Protein AF-A3FGF5-F1 (afdb_monomer_lite)

Secondary structure (DSSP, 8-state):
-EESTTS-EEPTTEESTTS-EE-------STTS-HHHHHHHHHHHHHHHHSBPSS--EE-S-TTTTGGGTS--EE--BHHHHHHHHHHHHHSPEE-STT-EE-S--SSSSSGGG-

Foldseek 3Di:
DFDDPVSCHEDPQFDDRVRPHGDDDDDDDQVPDDPVVNVVVVVVLVVQQVAWDPRDWDAPDDCVVCVVVVNGRTDIGGRNVVVVVVQCVQAQWDADPPRDTHNPDGRQDPDPNVD

InterPro domains:
  IPR008922 Di-copper centre-containing domain superfamily [G3DSA:1.10.1280.10] (11-115)
  IPR008922 Di-copper centre-containing domain superfamily [SSF48056] (1-114)

Radius of gyration: 18.9 Å; chains: 1; bounding box: 43×32×52 Å

Structure (mmCIF, N/CA/C/O backbone):
data_AF-A3FGF5-F1
#
_entry.id   AF-A3FGF5-F1
#
loop_
_atom_site.group_PDB
_atom_site.id
_atom_site.type_symbol
_atom_site.label_atom_id
_atom_site.label_alt_id
_atom_site.label_comp_id
_atom_site.label_asym_id
_atom_site.label_entity_id
_atom_site.label_seq_id
_atom_site.pdbx_PDB_ins_code
_atom_site.Cartn_x
_atom_site.Cartn_y
_atom_site.Cartn_z
_atom_site.occupancy
_atom_site.B_iso_or_equiv
_atom_site.auth_seq_id
_atom_site.auth_comp_id
_atom_site.auth_asym_id
_atom_site.auth_atom_id
_atom_site.pdbx_PDB_model_num
ATOM 1 N N . ASN A 1 1 ? 10.782 -2.713 19.006 1.00 96.06 1 ASN A N 1
ATOM 2 C CA . ASN A 1 1 ? 9.521 -2.873 18.241 1.00 96.06 1 ASN A CA 1
ATOM 3 C C . ASN A 1 1 ? 9.248 -1.700 17.299 1.00 96.06 1 ASN A C 1
ATOM 5 O O . ASN A 1 1 ? 8.089 -1.450 16.995 1.00 96.06 1 ASN A O 1
ATOM 9 N N . PHE A 1 2 ? 10.286 -1.020 16.807 1.00 97.88 2 PHE A N 1
ATOM 10 C CA . PHE A 1 2 ? 10.145 0.052 15.817 1.00 97.88 2 PHE A CA 1
ATOM 11 C C . PHE A 1 2 ? 9.974 -0.526 14.395 1.00 97.88 2 PHE A C 1
ATOM 13 O O . PHE A 1 2 ? 10.365 -1.678 14.162 1.00 97.88 2 PHE A O 1
ATOM 20 N N . MET A 1 3 ? 9.339 0.234 13.499 1.00 97.25 3 MET A N 1
ATOM 21 C CA . MET A 1 3 ? 8.997 -0.088 12.101 1.00 97.25 3 MET A CA 1
ATOM 22 C C . MET A 1 3 ? 8.819 1.214 11.284 1.00 97.25 3 MET A C 1
ATOM 24 O O . MET A 1 3 ? 9.054 2.301 11.806 1.00 97.25 3 MET A O 1
ATOM 28 N N . GLY A 1 4 ? 8.408 1.111 10.020 1.00 94.81 4 GLY A N 1
ATOM 29 C CA . GLY A 1 4 ? 8.236 2.239 9.101 1.00 94.81 4 GLY A CA 1
ATOM 30 C C . GLY A 1 4 ? 9.485 2.470 8.251 1.00 94.81 4 GLY A C 1
ATOM 31 O O . GLY A 1 4 ? 10.565 1.974 8.578 1.00 94.81 4 GLY A O 1
ATOM 32 N N . TYR A 1 5 ? 9.349 3.222 7.157 1.00 94.56 5 TYR A N 1
ATOM 33 C CA . TYR A 1 5 ? 10.436 3.464 6.195 1.00 94.56 5 TYR A CA 1
ATOM 34 C C . TYR A 1 5 ? 11.649 4.189 6.813 1.00 94.56 5 TYR A C 1
ATOM 36 O O . TYR A 1 5 ? 12.768 4.054 6.328 1.00 94.56 5 TYR A O 1
ATOM 44 N N . ASN A 1 6 ? 11.433 4.927 7.905 1.00 96.19 6 ASN A N 1
ATOM 45 C CA . ASN A 1 6 ? 12.446 5.663 8.664 1.00 96.19 6 ASN A CA 1
ATOM 46 C C . ASN A 1 6 ? 12.556 5.205 10.132 1.00 96.19 6 ASN A C 1
ATOM 48 O O . ASN A 1 6 ? 13.116 5.926 10.956 1.00 96.19 6 ASN A O 1
ATOM 52 N N . CYS A 1 7 ? 11.995 4.041 10.481 1.00 96.56 7 CYS A N 1
ATOM 53 C CA . CYS A 1 7 ? 11.935 3.523 11.854 1.00 96.56 7 CYS A CA 1
ATOM 54 C C . CYS A 1 7 ? 11.146 4.395 12.862 1.00 96.56 7 CYS A C 1
ATOM 56 O O . CYS A 1 7 ? 11.264 4.171 14.069 1.00 96.56 7 CYS A O 1
ATOM 58 N N . GLY A 1 8 ? 10.351 5.372 12.403 1.00 96.19 8 GLY A N 1
ATOM 59 C CA . GLY A 1 8 ? 9.573 6.283 13.253 1.00 96.19 8 GLY A CA 1
ATOM 60 C C . GLY A 1 8 ? 8.249 5.717 13.776 1.00 96.19 8 GLY A C 1
ATOM 61 O O . GLY A 1 8 ? 7.599 6.343 14.612 1.00 96.19 8 GLY A O 1
ATOM 62 N N . GLU A 1 9 ? 7.844 4.534 13.314 1.00 96.25 9 GLU A N 1
ATOM 63 C CA . GLU A 1 9 ? 6.580 3.895 13.678 1.00 96.25 9 GLU A CA 1
ATOM 64 C C . GLU A 1 9 ? 6.791 2.677 14.585 1.00 96.25 9 GLU A C 1
ATOM 66 O O . GLU A 1 9 ? 7.908 2.212 14.821 1.00 96.25 9 GLU A O 1
ATOM 71 N N . CYS A 1 10 ? 5.693 2.106 15.080 1.00 98.19 10 CYS A N 1
ATOM 72 C CA . CYS A 1 10 ? 5.710 0.853 15.825 1.00 98.19 10 CYS A CA 1
ATOM 73 C C . CYS A 1 10 ? 5.257 -0.319 14.957 1.00 98.19 10 CYS A C 1
ATOM 75 O O . CYS A 1 10 ? 4.326 -0.197 14.165 1.00 98.19 10 CYS A O 1
ATOM 77 N N . LYS A 1 11 ? 5.867 -1.492 15.167 1.00 97.50 11 LYS A N 1
ATOM 78 C CA . LYS A 1 11 ? 5.412 -2.754 14.565 1.00 97.50 11 LYS A CA 1
ATOM 79 C C . LYS A 1 11 ? 3.928 -2.991 14.850 1.00 97.50 11 LYS A C 1
ATOM 81 O O . LYS A 1 11 ? 3.447 -2.666 15.939 1.00 97.50 11 LYS A O 1
ATOM 86 N N . PHE A 1 12 ? 3.227 -3.639 13.916 1.00 96.38 12 PHE A N 1
ATOM 87 C CA . PHE A 1 12 ? 1.835 -4.042 14.120 1.00 96.38 12 PHE A CA 1
ATOM 88 C C . PHE A 1 12 ? 1.657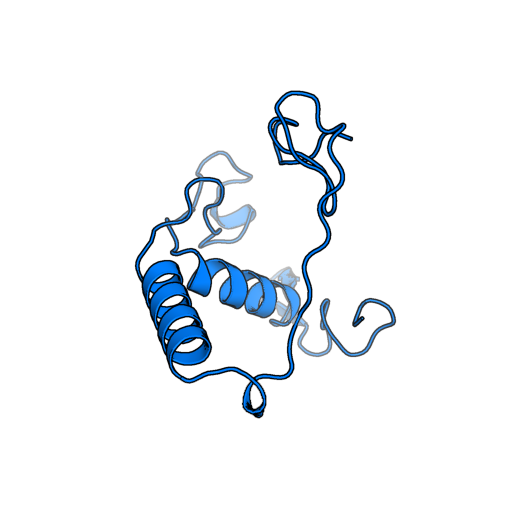 -4.779 15.456 1.00 96.38 12 PHE A C 1
ATOM 90 O O . PHE A 1 12 ? 2.435 -5.667 15.806 1.00 96.38 12 PHE A O 1
ATOM 97 N N . GLY A 1 13 ? 0.637 -4.381 16.219 1.00 97.44 13 GLY A N 1
ATOM 98 C CA . GLY A 1 13 ? 0.390 -4.892 17.570 1.00 97.44 13 GLY A CA 1
ATOM 99 C C . GLY A 1 13 ? 1.059 -4.098 18.700 1.00 97.44 13 GLY A C 1
ATOM 100 O O . GLY A 1 13 ? 0.815 -4.400 19.869 1.00 97.44 13 GLY A O 1
ATOM 101 N N . PHE A 1 14 ? 1.857 -3.071 18.387 1.00 98.12 14 PHE A N 1
ATOM 102 C CA . PHE A 1 14 ? 2.520 -2.204 19.365 1.00 98.12 14 PHE A CA 1
ATOM 103 C C . PHE A 1 14 ? 2.206 -0.720 19.133 1.00 98.12 14 PHE A C 1
ATOM 105 O O . PHE A 1 14 ? 1.885 -0.294 18.028 1.00 98.12 14 PHE A O 1
ATOM 112 N N . THR A 1 15 ? 2.280 0.077 20.197 1.00 97.44 15 THR A N 1
ATOM 113 C CA . THR A 1 15 ? 2.065 1.529 20.182 1.00 97.44 15 THR A CA 1
ATOM 114 C C . THR A 1 15 ? 2.819 2.214 21.333 1.00 97.44 15 THR A C 1
ATOM 116 O O . THR A 1 15 ? 3.559 1.569 22.086 1.00 97.44 15 THR A O 1
ATOM 119 N N . GLY A 1 16 ? 2.624 3.526 21.473 1.00 96.75 16 GLY A N 1
ATOM 120 C CA . GLY A 1 16 ? 3.328 4.389 22.417 1.00 96.75 16 GLY A CA 1
ATOM 121 C C . GLY A 1 16 ? 4.684 4.866 21.883 1.00 96.75 16 GLY A C 1
ATOM 122 O O . GLY A 1 16 ? 5.212 4.279 20.942 1.00 96.75 16 GLY A O 1
ATOM 123 N N . PRO A 1 17 ? 5.280 5.900 22.502 1.00 96.06 17 P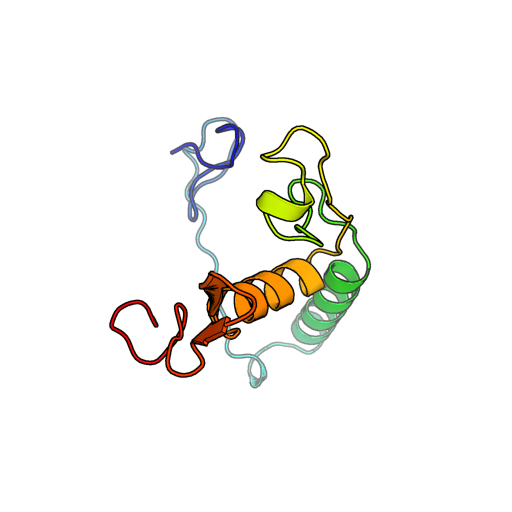RO A N 1
ATOM 124 C CA . PRO A 1 17 ? 6.498 6.548 21.999 1.00 96.06 17 PRO A CA 1
ATOM 125 C C . PRO A 1 17 ? 7.709 5.606 21.912 1.00 96.06 17 PRO A C 1
ATOM 127 O O . PRO A 1 17 ? 8.588 5.809 21.087 1.00 96.06 17 PRO A O 1
ATOM 130 N N . ASN A 1 18 ? 7.732 4.545 22.728 1.00 97.69 18 ASN A N 1
ATOM 131 C CA . ASN A 1 18 ? 8.808 3.548 22.757 1.00 97.69 18 ASN A CA 1
ATOM 132 C C . ASN A 1 18 ? 8.389 2.180 22.181 1.00 97.69 18 ASN A C 1
ATOM 134 O O . ASN A 1 18 ? 9.114 1.196 22.328 1.00 97.69 18 ASN A O 1
ATOM 138 N N . CYS A 1 19 ? 7.201 2.075 21.572 1.00 98.12 19 CYS A N 1
ATOM 139 C CA . CYS A 1 19 ? 6.664 0.831 21.007 1.00 98.12 19 CYS A CA 1
ATOM 140 C C . CYS A 1 19 ? 6.605 -0.358 21.989 1.00 98.12 19 CYS A C 1
ATOM 142 O O . CYS A 1 19 ? 6.778 -1.523 21.612 1.00 98.12 19 CYS A O 1
ATOM 144 N N . THR A 1 20 ? 6.375 -0.076 23.270 1.00 98.19 20 THR A N 1
ATOM 145 C CA . THR A 1 20 ? 6.287 -1.084 24.338 1.00 98.19 20 THR A CA 1
ATOM 146 C C . THR A 1 20 ? 4.848 -1.415 24.731 1.00 98.19 20 THR A C 1
ATOM 148 O O . THR A 1 20 ? 4.612 -2.458 25.340 1.00 98.19 20 THR A O 1
ATOM 151 N N . VAL A 1 21 ? 3.873 -0.579 24.360 1.00 98.12 21 VAL A N 1
ATOM 152 C CA . VAL A 1 21 ? 2.461 -0.790 24.699 1.00 98.12 21 VAL A CA 1
ATOM 153 C C . VAL A 1 21 ? 1.841 -1.740 23.682 1.00 98.12 21 VAL A C 1
ATOM 155 O O . VAL A 1 21 ? 1.818 -1.442 22.490 1.00 98.12 21 VAL A O 1
ATOM 158 N N . ARG A 1 22 ? 1.323 -2.886 24.132 1.00 97.50 22 ARG A N 1
ATOM 159 C CA . ARG A 1 22 ? 0.608 -3.823 23.252 1.00 97.50 22 ARG A CA 1
ATOM 160 C C . ARG A 1 22 ? -0.777 -3.281 22.899 1.00 97.50 22 ARG A C 1
ATOM 162 O O . ARG A 1 22 ? -1.487 -2.776 23.764 1.00 97.50 22 ARG A O 1
ATOM 169 N N . ARG A 1 23 ? -1.178 -3.438 21.639 1.00 96.25 23 ARG A N 1
ATOM 170 C CA . ARG A 1 23 ? -2.498 -3.063 21.124 1.00 96.25 23 ARG A CA 1
ATOM 171 C C . ARG A 1 23 ? -3.061 -4.187 20.264 1.00 96.25 23 ARG A C 1
ATOM 173 O O . ARG A 1 23 ? -2.509 -4.498 19.215 1.00 96.25 23 ARG A O 1
ATOM 180 N N . THR A 1 24 ? -4.208 -4.726 20.661 1.00 96.69 24 THR A N 1
ATOM 181 C CA . THR A 1 24 ? -4.948 -5.714 19.866 1.00 96.69 24 THR A CA 1
ATOM 182 C C . THR A 1 24 ? -6.105 -5.034 19.144 1.00 96.69 24 THR A C 1
ATOM 184 O O . THR A 1 24 ? -6.875 -4.296 19.754 1.00 96.69 24 THR A O 1
ATOM 187 N N . MET A 1 25 ? -6.235 -5.286 17.842 1.00 94.44 25 MET A N 1
ATOM 188 C CA . MET A 1 25 ? -7.353 -4.826 17.016 1.00 94.44 25 MET A CA 1
ATOM 189 C C . MET A 1 25 ? -8.167 -6.041 16.569 1.00 94.44 25 MET A C 1
ATOM 191 O O . MET A 1 25 ? -7.593 -7.027 16.114 1.00 94.44 25 MET A O 1
ATOM 195 N N . ILE A 1 26 ? -9.494 -5.970 16.676 1.00 95.31 26 ILE A N 1
ATOM 196 C CA . ILE A 1 26 ? -10.395 -7.052 16.259 1.00 95.31 26 ILE A CA 1
ATOM 197 C C . ILE A 1 26 ? -11.004 -6.684 14.907 1.00 95.31 26 ILE A C 1
ATOM 199 O O . ILE A 1 26 ? -11.711 -5.682 14.797 1.00 95.31 26 ILE A O 1
ATOM 203 N N . ARG A 1 27 ? -10.751 -7.505 13.883 1.00 96.25 27 ARG A N 1
ATOM 204 C CA . ARG A 1 27 ? -11.443 -7.418 12.590 1.00 96.25 27 ARG A CA 1
ATOM 205 C C . ARG A 1 27 ? -12.800 -8.108 12.728 1.00 96.25 27 ARG A C 1
ATOM 207 O O . ARG A 1 27 ? -12.858 -9.327 12.861 1.00 96.25 27 ARG A O 1
ATOM 214 N N . LYS A 1 28 ? -13.877 -7.323 12.780 1.00 96.50 28 LYS A N 1
ATOM 215 C CA . LYS A 1 28 ? -15.249 -7.838 12.887 1.00 96.50 28 LYS A CA 1
ATOM 216 C C . LYS A 1 28 ? -15.779 -8.232 11.509 1.00 96.50 28 LYS A C 1
ATOM 218 O O . LYS A 1 28 ? -15.394 -7.648 10.502 1.00 96.50 28 LYS A O 1
ATOM 223 N N . GLU A 1 29 ? -16.691 -9.195 11.491 1.00 97.25 29 GLU A N 1
ATOM 224 C CA . GLU A 1 29 ? -17.517 -9.474 10.317 1.00 97.25 29 GLU A CA 1
ATOM 225 C C . GLU A 1 29 ? -18.433 -8.262 10.057 1.00 97.25 29 GLU A C 1
ATOM 227 O O . GLU A 1 29 ? -19.004 -7.701 10.998 1.00 97.25 29 GLU A O 1
ATOM 232 N N . ILE A 1 30 ? -18.523 -7.821 8.799 1.00 96.38 30 ILE A N 1
ATOM 233 C CA . ILE A 1 30 ? -19.112 -6.525 8.450 1.00 96.38 30 ILE A CA 1
ATOM 234 C C . ILE A 1 30 ? -20.627 -6.484 8.659 1.00 96.38 30 ILE A C 1
ATOM 236 O O . ILE A 1 30 ? -21.149 -5.455 9.086 1.00 96.38 30 ILE A O 1
ATOM 240 N N . PHE A 1 31 ? -21.352 -7.582 8.438 1.00 96.38 31 PHE A N 1
ATOM 241 C CA . PHE A 1 31 ? -22.799 -7.634 8.650 1.00 96.38 31 PHE A CA 1
ATOM 242 C C . PHE A 1 31 ? -23.178 -7.594 10.133 1.00 96.38 31 PHE A C 1
ATOM 244 O O . PHE A 1 31 ? -24.205 -7.000 10.469 1.00 96.38 31 PHE A O 1
ATOM 251 N N . ARG A 1 32 ? -22.313 -8.107 11.014 1.00 97.56 32 ARG A N 1
ATOM 252 C CA . ARG A 1 32 ? -22.431 -8.073 12.482 1.00 97.56 32 ARG A CA 1
ATOM 253 C C . ARG A 1 32 ? -22.026 -6.743 13.128 1.00 97.56 32 ARG A C 1
ATOM 255 O O . ARG A 1 32 ? -22.146 -6.608 14.344 1.00 97.56 32 ARG A O 1
ATOM 262 N N . MET A 1 33 ? -21.547 -5.765 12.360 1.00 97.62 33 MET A N 1
ATOM 263 C CA . MET A 1 33 ? -21.266 -4.418 12.868 1.00 97.62 33 MET A CA 1
ATOM 264 C C . MET A 1 33 ? -22.559 -3.622 13.092 1.00 97.62 33 MET A C 1
ATOM 266 O O . MET A 1 33 ? -23.537 -3.763 12.349 1.00 97.62 33 MET A O 1
ATOM 270 N N . THR A 1 34 ? -22.544 -2.741 14.094 1.00 98.19 34 THR A N 1
ATOM 271 C CA . THR A 1 34 ? -23.610 -1.752 14.313 1.00 98.19 34 THR A CA 1
ATOM 272 C C . THR A 1 34 ? -23.682 -0.760 13.147 1.00 98.19 34 THR A C 1
ATOM 274 O O . THR A 1 34 ? -22.717 -0.589 12.399 1.00 98.19 34 THR A O 1
ATOM 277 N N . THR A 1 35 ? -24.812 -0.067 12.993 1.00 98.25 35 THR A N 1
ATOM 278 C CA . THR A 1 35 ? -24.982 0.959 11.948 1.00 98.25 35 THR A CA 1
ATOM 279 C C . THR A 1 35 ? -23.897 2.033 12.023 1.00 98.25 35 THR A C 1
ATOM 281 O O . THR A 1 35 ? -23.234 2.294 11.024 1.00 98.25 35 THR A O 1
ATOM 284 N N . ALA A 1 36 ? -23.623 2.562 13.220 1.00 98.38 36 ALA A N 1
ATOM 285 C CA . ALA A 1 36 ? -22.590 3.578 13.422 1.00 98.38 36 ALA A CA 1
ATOM 286 C C . ALA A 1 36 ? -21.180 3.076 13.054 1.00 98.38 36 ALA A C 1
ATOM 288 O O . ALA A 1 36 ? -20.371 3.817 12.498 1.00 98.38 36 ALA A O 1
ATOM 289 N N . GLU A 1 37 ? -20.868 1.806 13.330 1.00 98.00 37 GLU A N 1
ATOM 290 C CA . GLU A 1 37 ? -19.591 1.211 12.924 1.00 98.00 37 GLU A CA 1
ATOM 291 C C . GLU A 1 37 ? -19.477 1.078 11.396 1.00 98.00 37 GLU A C 1
ATOM 293 O O . GLU A 1 37 ? -18.411 1.358 10.846 1.00 98.00 37 GLU A O 1
ATOM 298 N N . LYS A 1 38 ? -20.557 0.686 10.705 1.00 98.31 38 LYS A N 1
ATOM 299 C CA . LYS A 1 38 ? -20.599 0.592 9.234 1.00 98.31 38 LYS A CA 1
ATOM 300 C C . LYS A 1 38 ? -20.453 1.963 8.579 1.00 98.31 38 LYS A C 1
ATOM 302 O O . LYS A 1 38 ? -19.641 2.123 7.672 1.00 98.31 38 LYS A O 1
ATOM 307 N N . GLU A 1 39 ? -21.187 2.958 9.069 1.00 98.25 39 GLU A N 1
ATOM 308 C CA . GLU A 1 39 ? -21.095 4.343 8.596 1.00 98.25 39 GLU A CA 1
ATOM 309 C C . GLU A 1 39 ? -19.684 4.895 8.784 1.00 98.25 39 GLU A C 1
ATOM 311 O O . GLU A 1 39 ? -19.108 5.452 7.849 1.00 98.25 39 GLU A O 1
ATOM 316 N N . LYS A 1 40 ? -19.075 4.661 9.955 1.00 98.06 40 LYS A N 1
ATOM 317 C CA . LYS A 1 40 ? -17.681 5.030 10.204 1.00 98.06 40 LYS A CA 1
ATOM 318 C C . LYS A 1 40 ? -16.733 4.329 9.230 1.00 98.06 40 LYS A C 1
ATOM 320 O O . LYS A 1 40 ? -15.859 4.982 8.673 1.00 98.06 40 LYS A O 1
ATOM 325 N N . PHE A 1 41 ? -16.893 3.030 8.992 1.00 97.62 41 PHE A N 1
ATOM 326 C CA . PHE A 1 41 ? -16.054 2.300 8.038 1.00 97.62 41 PHE A CA 1
ATOM 327 C C . PHE A 1 41 ? -16.130 2.904 6.625 1.00 97.62 41 PHE A C 1
ATOM 329 O O . PHE A 1 41 ? -15.098 3.228 6.040 1.00 97.62 41 PHE A O 1
ATOM 336 N N . ILE A 1 42 ? -17.342 3.151 6.118 1.00 98.00 42 ILE A N 1
ATOM 337 C CA . ILE A 1 42 ? -17.563 3.766 4.799 1.00 98.00 42 ILE A CA 1
ATOM 338 C C . ILE A 1 42 ? -16.995 5.192 4.747 1.00 98.00 42 ILE A C 1
ATOM 340 O O . ILE A 1 42 ? -16.367 5.576 3.757 1.00 98.00 42 ILE A O 1
ATOM 344 N N . ALA A 1 43 ? -17.172 5.986 5.805 1.00 98.56 43 ALA A N 1
ATOM 345 C CA . ALA A 1 43 ? -16.623 7.337 5.881 1.00 98.56 43 ALA A CA 1
ATOM 346 C C . ALA A 1 43 ? -15.088 7.337 5.791 1.00 98.56 43 ALA A C 1
ATOM 348 O O . ALA A 1 43 ? -14.516 8.152 5.069 1.00 98.56 43 ALA A O 1
ATOM 349 N N . TYR A 1 44 ? -14.415 6.397 6.459 1.00 98.44 44 TYR A N 1
ATOM 350 C CA . TYR A 1 44 ? -12.954 6.293 6.420 1.00 98.44 44 TYR A CA 1
ATOM 351 C C . TYR A 1 44 ? -12.427 5.748 5.084 1.00 98.44 44 TYR A C 1
ATOM 353 O O . TYR A 1 44 ? -11.366 6.187 4.648 1.00 98.44 44 TYR A O 1
ATOM 361 N N . LEU A 1 45 ? -13.164 4.869 4.393 1.00 98.56 45 LEU A N 1
ATOM 362 C CA . LEU A 1 45 ? -12.833 4.485 3.012 1.00 98.56 45 LEU A CA 1
ATOM 363 C C . LEU A 1 45 ? -12.896 5.690 2.063 1.00 98.56 45 LEU A C 1
ATOM 365 O O . LEU A 1 45 ? -11.975 5.920 1.281 1.00 98.56 45 LEU A O 1
ATOM 369 N N . ASN A 1 46 ? -13.951 6.500 2.177 1.00 98.69 46 ASN A N 1
ATOM 370 C CA . ASN A 1 46 ? -14.082 7.733 1.400 1.00 98.69 46 ASN A CA 1
ATOM 371 C C . ASN A 1 46 ? -12.980 8.746 1.727 1.00 98.69 46 ASN A C 1
ATOM 373 O O . ASN A 1 46 ? -12.476 9.407 0.820 1.00 98.69 46 ASN A O 1
ATOM 377 N N . LEU A 1 47 ? -12.597 8.860 3.002 1.00 98.69 47 LEU A N 1
ATOM 378 C CA . LEU A 1 47 ? -11.471 9.691 3.413 1.00 98.69 47 LEU A CA 1
ATOM 379 C C . LEU A 1 47 ? -10.169 9.193 2.772 1.00 98.69 47 LEU A C 1
ATOM 381 O O . LEU A 1 47 ? -9.489 9.973 2.117 1.00 98.69 47 LEU A O 1
ATOM 385 N N . ALA A 1 48 ? -9.868 7.893 2.855 1.00 98.69 48 ALA A N 1
ATOM 386 C CA . ALA A 1 48 ? -8.666 7.306 2.258 1.00 98.69 48 ALA A CA 1
ATOM 387 C C . ALA A 1 48 ? -8.575 7.541 0.739 1.00 98.69 48 ALA A C 1
ATOM 389 O O . ALA A 1 48 ? -7.496 7.809 0.220 1.00 98.69 48 ALA A O 1
ATOM 390 N N . LYS A 1 49 ? -9.708 7.508 0.028 1.00 98.62 49 LYS A N 1
ATOM 391 C CA . LYS A 1 49 ? -9.776 7.806 -1.412 1.00 98.62 49 LYS A CA 1
ATOM 392 C C . LYS A 1 49 ? -9.549 9.288 -1.748 1.00 98.62 49 LYS A C 1
ATOM 394 O O . LYS A 1 49 ? -9.267 9.624 -2.894 1.00 98.62 49 LYS A O 1
ATOM 399 N N . ARG A 1 50 ? -9.684 10.193 -0.776 1.00 98.56 50 ARG A N 1
ATOM 400 C CA . ARG A 1 50 ? -9.547 11.651 -0.963 1.00 98.56 50 ARG A CA 1
ATOM 401 C C . ARG A 1 50 ? -8.284 12.234 -0.332 1.00 98.56 50 ARG A C 1
ATOM 403 O O . ARG A 1 5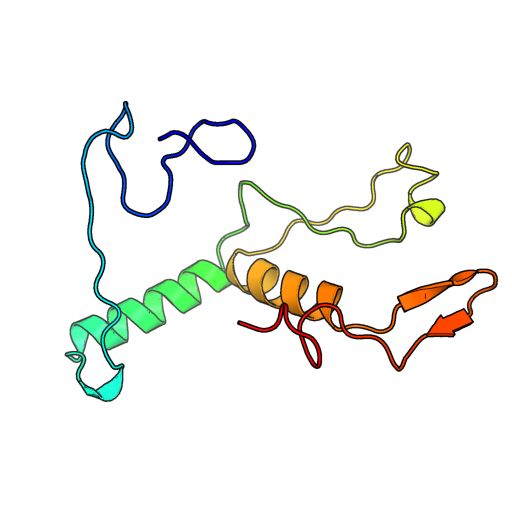0 ? -7.940 13.372 -0.628 1.00 98.56 50 ARG A O 1
ATOM 410 N N . THR A 1 51 ? -7.601 11.485 0.527 1.00 98.75 51 THR A N 1
ATOM 411 C CA . THR A 1 51 ? -6.382 11.926 1.210 1.00 98.75 51 THR A CA 1
ATOM 412 C C . THR A 1 51 ? -5.149 11.462 0.448 1.00 98.75 51 THR A C 1
ATOM 414 O O . THR A 1 51 ? -4.949 10.259 0.293 1.00 98.75 51 THR A O 1
ATOM 417 N N . ILE A 1 52 ? -4.313 12.407 0.009 1.00 98.75 52 ILE A N 1
ATOM 418 C CA . ILE A 1 52 ? -3.003 12.117 -0.591 1.00 98.75 52 ILE A CA 1
ATOM 419 C C . ILE A 1 52 ? -2.099 11.420 0.435 1.00 98.75 52 ILE A C 1
ATOM 421 O O . ILE A 1 52 ? -1.997 11.855 1.585 1.00 98.75 52 ILE A O 1
ATOM 425 N N . SER A 1 53 ? -1.471 10.327 0.009 1.00 98.19 53 SER A N 1
ATOM 426 C CA . SER A 1 53 ? -0.468 9.582 0.764 1.00 98.19 53 SER A CA 1
ATOM 427 C C . SER A 1 53 ? 0.687 10.508 1.144 1.00 98.19 53 SER A C 1
ATOM 429 O O . SER A 1 53 ? 1.212 11.223 0.298 1.00 98.19 53 SER A O 1
ATOM 431 N N . GLN A 1 54 ? 1.057 10.520 2.424 1.00 96.69 54 GLN A N 1
ATOM 432 C CA . GLN A 1 54 ? 2.136 11.378 2.927 1.00 96.69 54 GLN A CA 1
ATOM 433 C C . GLN A 1 54 ? 3.509 10.703 2.839 1.00 96.69 54 GLN A C 1
ATOM 435 O O . GLN A 1 54 ? 4.521 11.391 2.757 1.00 96.69 54 GLN A O 1
ATOM 440 N N . ASP A 1 55 ? 3.537 9.368 2.827 1.00 95.50 55 ASP A N 1
ATOM 441 C CA . ASP A 1 55 ? 4.778 8.589 2.910 1.00 95.50 55 ASP A CA 1
ATOM 442 C C . ASP A 1 55 ? 5.204 7.997 1.560 1.00 95.50 55 ASP A C 1
ATOM 444 O O . ASP A 1 55 ? 6.375 7.685 1.354 1.00 95.50 55 ASP A O 1
ATOM 448 N N . PHE A 1 56 ? 4.256 7.832 0.633 1.00 97.81 56 PHE A N 1
ATOM 449 C CA . PHE A 1 56 ? 4.480 7.142 -0.638 1.00 97.81 56 PHE A CA 1
ATOM 450 C C . PHE A 1 56 ? 3.920 7.908 -1.831 1.00 97.81 56 PHE A C 1
ATOM 452 O O . PHE A 1 56 ? 2.802 8.422 -1.783 1.00 97.81 56 PHE A O 1
ATOM 459 N N . VAL A 1 57 ? 4.676 7.848 -2.923 1.00 98.25 57 VAL A N 1
ATOM 460 C CA . VAL A 1 57 ? 4.308 8.236 -4.289 1.00 98.25 57 VAL A CA 1
ATOM 461 C C . VAL A 1 57 ? 4.438 7.012 -5.196 1.00 98.25 57 VAL A C 1
ATOM 463 O O . VAL A 1 57 ? 5.079 6.027 -4.820 1.00 98.25 57 VAL A O 1
ATOM 466 N N . ILE A 1 58 ? 3.852 7.056 -6.391 1.00 98.38 58 ILE A N 1
ATOM 467 C CA . ILE A 1 58 ? 3.943 5.952 -7.359 1.00 98.38 58 ILE A CA 1
ATOM 468 C C . ILE A 1 58 ? 4.828 6.310 -8.540 1.00 98.38 58 ILE A C 1
ATOM 470 O O . ILE A 1 58 ? 4.858 7.461 -8.971 1.00 98.38 58 ILE A O 1
ATOM 474 N N . ALA A 1 59 ? 5.526 5.316 -9.082 1.00 97.12 59 ALA A N 1
ATOM 475 C CA . ALA A 1 59 ? 6.245 5.469 -10.338 1.00 97.12 59 ALA A CA 1
ATOM 476 C C . ALA A 1 59 ? 5.252 5.537 -11.508 1.00 97.12 59 ALA A C 1
ATOM 478 O O . ALA A 1 59 ? 4.316 4.738 -11.586 1.00 97.12 59 ALA A O 1
ATOM 479 N N . THR A 1 60 ? 5.478 6.466 -12.434 1.00 96.75 60 THR A N 1
ATOM 480 C CA . THR A 1 60 ? 4.668 6.626 -13.655 1.00 96.75 60 THR A CA 1
ATOM 481 C C . THR A 1 60 ? 5.411 6.227 -14.930 1.00 96.75 60 THR A C 1
ATOM 483 O O . THR A 1 60 ? 4.817 6.230 -16.006 1.00 96.75 60 THR A O 1
ATOM 486 N N . GLY A 1 61 ? 6.684 5.839 -14.812 1.00 94.06 61 GLY A N 1
ATOM 487 C CA . GLY A 1 61 ? 7.514 5.324 -15.901 1.00 94.06 61 GLY A CA 1
ATOM 488 C C . GLY A 1 61 ? 8.448 4.207 -15.433 1.00 94.06 61 GLY A C 1
ATOM 489 O O . GLY A 1 61 ? 8.572 3.941 -14.235 1.00 94.06 61 GLY A O 1
ATOM 490 N N . THR A 1 62 ? 9.097 3.536 -16.381 1.00 92.69 62 THR A N 1
ATOM 491 C CA . THR A 1 62 ? 10.127 2.525 -16.103 1.00 92.69 62 THR A CA 1
ATOM 492 C C . THR A 1 62 ? 11.432 3.175 -15.643 1.00 92.69 62 THR A C 1
ATOM 494 O O . THR A 1 62 ? 11.663 4.366 -15.846 1.00 92.69 62 THR A O 1
ATOM 497 N N . TYR A 1 63 ? 12.326 2.388 -15.043 1.00 92.44 63 TYR A N 1
ATOM 498 C CA . TYR A 1 63 ? 13.634 2.880 -14.599 1.00 92.44 63 TYR A CA 1
ATOM 499 C C . TYR A 1 63 ? 14.474 3.4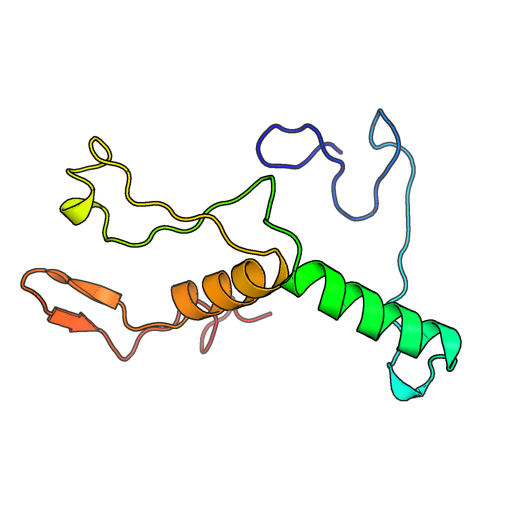77 -15.745 1.00 92.44 63 TYR A C 1
ATOM 501 O O . TYR A 1 63 ? 15.133 4.501 -15.565 1.00 92.44 63 TYR A O 1
ATOM 509 N N . GLU A 1 64 ? 14.379 2.888 -16.939 1.00 92.06 64 GLU A N 1
ATOM 510 C CA . GLU A 1 64 ? 15.008 3.402 -18.157 1.00 92.06 64 GLU A CA 1
ATOM 511 C C . GLU A 1 64 ? 14.425 4.762 -18.568 1.00 92.06 64 GLU A C 1
ATOM 513 O O . GLU A 1 64 ? 15.174 5.711 -18.797 1.00 92.06 64 GLU A O 1
ATOM 518 N N . GLN A 1 65 ? 13.094 4.902 -18.567 1.00 93.81 65 GLN A N 1
ATOM 519 C CA . GLN A 1 65 ? 12.419 6.180 -18.841 1.00 93.81 65 GLN A CA 1
ATOM 520 C C . GLN A 1 65 ? 12.778 7.267 -17.816 1.00 93.81 65 GLN A C 1
ATOM 522 O O . GLN A 1 65 ? 12.733 8.456 -18.132 1.00 93.81 65 GLN A O 1
ATOM 527 N N . MET A 1 66 ? 13.175 6.872 -16.603 1.00 96.56 66 MET A N 1
ATOM 528 C CA . MET A 1 66 ? 13.686 7.776 -15.571 1.00 96.56 66 MET A CA 1
ATOM 529 C C . MET A 1 66 ? 15.177 8.120 -15.726 1.00 96.56 66 MET A C 1
ATOM 531 O O . MET A 1 66 ? 15.797 8.616 -14.781 1.00 96.56 66 MET A O 1
ATOM 535 N N . SER A 1 67 ? 15.795 7.835 -16.875 1.00 95.75 67 SER A N 1
ATOM 536 C CA . SER A 1 67 ? 17.233 8.030 -17.104 1.00 95.75 67 SER A CA 1
ATOM 537 C C . SER A 1 67 ? 18.079 7.368 -16.010 1.00 95.75 67 SER A C 1
ATOM 539 O O . SER A 1 67 ? 18.940 8.009 -15.400 1.00 95.75 67 SER A O 1
ATOM 541 N N . ASN A 1 68 ? 17.772 6.106 -15.690 1.00 93.25 68 ASN A N 1
ATOM 542 C CA . ASN A 1 68 ? 18.399 5.343 -14.606 1.00 93.25 68 ASN A CA 1
ATOM 543 C C . ASN A 1 68 ? 18.342 6.064 -13.242 1.00 93.25 68 ASN A C 1
ATOM 545 O O . ASN A 1 68 ? 19.275 6.016 -12.439 1.00 93.25 68 ASN A O 1
ATOM 549 N N . GLY A 1 69 ? 17.230 6.755 -12.980 1.00 91.06 69 GLY A N 1
ATOM 550 C CA . GLY A 1 69 ? 16.941 7.441 -11.719 1.00 91.06 69 GLY A CA 1
ATOM 551 C C . GLY A 1 69 ? 17.378 8.905 -11.659 1.00 91.06 69 GLY A C 1
ATOM 552 O O . GLY A 1 69 ? 17.085 9.571 -10.670 1.00 91.06 69 GLY A O 1
ATOM 553 N N . SER A 1 70 ? 18.034 9.434 -12.697 1.00 96.25 70 SER A N 1
ATOM 554 C CA . SER A 1 70 ? 18.422 10.854 -12.741 1.00 96.25 70 SER A CA 1
ATOM 555 C C . SER A 1 70 ? 17.264 11.790 -13.113 1.00 96.25 70 SER A C 1
ATOM 557 O O . SER A 1 70 ? 17.330 12.981 -12.824 1.00 96.25 70 SER A O 1
ATOM 559 N N . ASN A 1 71 ? 16.200 11.270 -13.732 1.00 96.94 71 ASN A N 1
ATOM 560 C CA . ASN A 1 71 ? 14.984 12.009 -14.064 1.00 96.94 71 ASN A CA 1
ATOM 561 C C . ASN A 1 71 ? 13.759 11.313 -13.438 1.00 96.94 71 ASN A C 1
ATOM 563 O O . ASN A 1 71 ? 13.129 10.482 -14.091 1.00 96.94 71 ASN A O 1
ATOM 567 N N . PRO A 1 72 ? 13.442 11.578 -12.159 1.00 96.12 72 PRO A N 1
ATOM 568 C CA . PRO A 1 72 ? 12.408 10.844 -11.436 1.00 96.12 72 PRO A CA 1
ATOM 569 C C . PRO A 1 72 ? 11.012 11.091 -12.027 1.00 96.12 72 PRO A C 1
ATOM 571 O O . PRO A 1 72 ? 10.566 12.231 -12.133 1.00 96.12 72 PRO A O 1
ATOM 574 N N . LEU A 1 73 ? 10.297 10.011 -12.354 1.00 97.69 73 LEU A N 1
ATOM 575 C CA . LEU A 1 73 ? 8.909 10.054 -12.822 1.00 97.69 73 LEU A CA 1
ATOM 576 C C . LEU A 1 73 ? 7.993 9.466 -11.745 1.00 97.69 73 LEU A C 1
ATOM 578 O O . LEU A 1 73 ? 7.676 8.275 -11.758 1.00 97.69 73 LEU A O 1
ATOM 582 N N . PHE A 1 74 ? 7.593 10.314 -10.796 1.00 98.00 74 PHE A N 1
ATOM 583 C CA . PHE A 1 74 ? 6.662 9.957 -9.729 1.00 98.00 74 PHE A CA 1
ATOM 584 C C . PHE A 1 74 ? 5.437 10.866 -9.726 1.00 98.00 74 PHE A C 1
ATOM 586 O O . PHE A 1 74 ? 5.505 12.018 -10.152 1.00 98.00 74 PHE A O 1
ATOM 593 N N . ALA A 1 75 ? 4.325 10.345 -9.216 1.00 98.38 75 ALA A N 1
ATOM 594 C CA . ALA A 1 75 ? 3.107 11.107 -8.992 1.00 98.38 75 ALA A CA 1
ATOM 595 C C . ALA A 1 75 ? 2.550 10.867 -7.588 1.00 98.38 75 ALA A C 1
ATOM 597 O O . ALA A 1 75 ? 2.612 9.752 -7.055 1.00 98.38 75 ALA A O 1
ATOM 598 N N . ASP A 1 76 ? 1.962 11.924 -7.029 1.00 98.62 76 ASP A N 1
ATOM 599 C CA . ASP A 1 76 ? 1.140 11.837 -5.829 1.00 98.62 76 ASP A CA 1
ATOM 600 C C . ASP A 1 76 ? -0.036 10.887 -6.060 1.00 98.62 76 ASP A C 1
ATOM 602 O O . ASP A 1 76 ? -0.615 10.811 -7.147 1.00 98.62 76 ASP A O 1
ATOM 606 N N . ILE A 1 77 ? -0.425 10.180 -5.003 1.00 98.69 77 ILE A N 1
ATOM 607 C CA . ILE A 1 77 ? -1.547 9.248 -5.031 1.00 98.69 77 ILE A CA 1
ATOM 608 C C . ILE A 1 77 ? -2.297 9.302 -3.705 1.00 98.69 77 ILE A C 1
ATOM 610 O O . ILE A 1 77 ? -1.705 9.562 -2.661 1.00 98.69 77 ILE A O 1
ATOM 614 N N . ASN A 1 78 ? -3.609 9.066 -3.714 1.00 98.75 78 ASN A N 1
ATOM 615 C CA . ASN A 1 78 ? -4.353 8.930 -2.462 1.00 98.75 78 ASN A CA 1
ATOM 616 C C . ASN A 1 78 ? -4.139 7.557 -1.812 1.00 98.75 78 ASN A C 1
ATOM 618 O O . ASN A 1 78 ? -3.727 6.602 -2.466 1.00 98.75 78 ASN A O 1
ATOM 622 N N . VAL A 1 79 ? -4.431 7.459 -0.514 1.00 98.69 79 VAL A N 1
ATOM 623 C CA . VAL A 1 79 ? -4.185 6.251 0.292 1.00 98.69 79 VAL A CA 1
ATOM 624 C C . VAL A 1 79 ? -4.900 5.021 -0.274 1.00 98.69 79 VAL A C 1
ATOM 626 O O . VAL A 1 79 ? -4.327 3.932 -0.296 1.00 98.69 79 VAL A O 1
ATOM 629 N N . TYR A 1 80 ? -6.143 5.173 -0.739 1.00 98.69 80 TYR A N 1
ATOM 630 C CA . TYR A 1 80 ? -6.885 4.044 -1.305 1.00 98.69 80 TYR A CA 1
ATOM 631 C C . TYR A 1 80 ? -6.324 3.621 -2.667 1.00 98.69 80 TYR A C 1
ATOM 633 O O . TYR A 1 80 ? -6.166 2.432 -2.930 1.00 98.69 80 TYR A O 1
ATOM 641 N N . ASP A 1 81 ? -5.964 4.582 -3.515 1.00 98.75 81 ASP A N 1
ATOM 642 C CA . ASP A 1 81 ? -5.407 4.280 -4.830 1.00 98.75 81 ASP A CA 1
ATOM 643 C C . ASP A 1 81 ? -4.002 3.705 -4.741 1.00 98.75 81 ASP A C 1
ATOM 645 O O . ASP A 1 81 ? -3.680 2.828 -5.533 1.00 98.75 81 ASP A O 1
ATOM 649 N N . LEU A 1 82 ? -3.204 4.086 -3.741 1.00 98.62 82 LEU A N 1
ATOM 650 C CA . LEU A 1 82 ? -1.934 3.424 -3.445 1.00 98.62 82 LEU A CA 1
ATOM 651 C C . LEU A 1 82 ? -2.136 1.929 -3.179 1.00 98.62 82 LEU A C 1
ATOM 653 O O . LEU A 1 82 ? -1.432 1.106 -3.760 1.00 98.62 82 LEU A O 1
ATOM 657 N N . PHE A 1 83 ? -3.127 1.573 -2.353 1.00 98.31 83 PHE A N 1
ATOM 658 C CA . PHE A 1 83 ? -3.480 0.175 -2.096 1.00 98.31 83 PHE A CA 1
ATOM 659 C C . PHE A 1 83 ? -3.837 -0.566 -3.394 1.00 98.31 83 PHE A C 1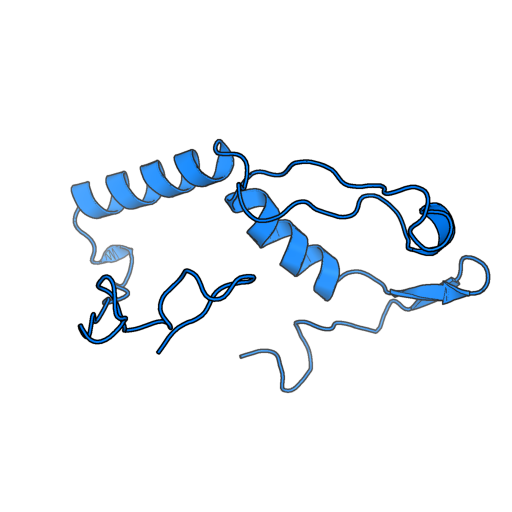
ATOM 661 O O . PHE A 1 83 ? -3.355 -1.675 -3.618 1.00 98.31 83 PHE A O 1
ATOM 668 N N . THR A 1 84 ? -4.614 0.059 -4.285 1.00 98.38 84 THR A N 1
ATOM 669 C CA . THR A 1 84 ? -4.948 -0.547 -5.587 1.00 98.38 84 THR A CA 1
ATOM 670 C C . THR A 1 84 ? -3.759 -0.606 -6.547 1.00 98.38 84 THR A C 1
ATOM 672 O O . THR A 1 84 ? -3.602 -1.581 -7.276 1.00 98.38 84 THR A O 1
ATOM 675 N N . TRP A 1 85 ? -2.896 0.411 -6.537 1.00 98.50 85 TRP A N 1
ATOM 676 C CA . TRP A 1 85 ? -1.760 0.522 -7.444 1.00 98.50 85 TRP A CA 1
ATOM 677 C C . TRP A 1 85 ? -0.700 -0.526 -7.131 1.00 98.50 85 TRP A C 1
ATOM 679 O O . TRP A 1 85 ? -0.144 -1.103 -8.055 1.00 98.50 85 TRP A O 1
ATOM 689 N N . ILE A 1 86 ? -0.455 -0.823 -5.850 1.00 98.12 86 ILE A N 1
ATOM 690 C CA . ILE A 1 86 ? 0.469 -1.892 -5.443 1.00 98.12 86 ILE A CA 1
ATOM 691 C C . ILE A 1 86 ? -0.002 -3.242 -5.991 1.00 98.12 86 ILE A C 1
ATOM 693 O O . ILE A 1 86 ? 0.805 -4.004 -6.520 1.00 98.12 86 ILE A O 1
ATOM 697 N N . HIS A 1 87 ? -1.306 -3.523 -5.907 1.00 98.00 87 HIS A N 1
ATOM 698 C CA . HIS A 1 87 ? -1.881 -4.754 -6.454 1.00 98.00 87 HIS A CA 1
ATOM 699 C C . HIS A 1 87 ? -1.746 -4.814 -7.979 1.00 98.00 87 HIS A C 1
ATOM 701 O O . HIS A 1 87 ? -1.237 -5.803 -8.504 1.00 98.00 87 HIS A O 1
ATOM 707 N N . TYR A 1 88 ? -2.089 -3.727 -8.679 1.00 97.31 88 TYR A N 1
ATOM 708 C CA . TYR A 1 88 ? -1.856 -3.594 -10.120 1.00 97.31 88 TYR A CA 1
ATOM 709 C C . TYR A 1 88 ? -0.382 -3.819 -10.480 1.00 97.31 88 TYR A C 1
ATOM 711 O O . TYR A 1 88 ? -0.073 -4.577 -11.390 1.00 97.31 88 TYR A O 1
ATOM 719 N N . TYR A 1 89 ? 0.543 -3.191 -9.756 1.00 96.69 89 TYR A N 1
ATOM 720 C CA . TYR A 1 89 ? 1.968 -3.276 -10.049 1.00 96.69 89 TYR A CA 1
ATOM 721 C C . TYR A 1 89 ? 2.520 -4.693 -9.861 1.00 96.69 89 TYR A C 1
ATOM 723 O O . TYR A 1 89 ? 3.393 -5.104 -10.620 1.00 96.69 89 TYR A O 1
ATOM 731 N N . ALA A 1 90 ? 2.001 -5.437 -8.882 1.00 96.25 90 ALA A N 1
ATOM 732 C CA . ALA A 1 90 ? 2.399 -6.816 -8.618 1.00 96.25 90 ALA A CA 1
ATOM 733 C C . ALA A 1 90 ? 1.771 -7.842 -9.583 1.00 96.25 90 ALA A C 1
ATOM 735 O O . ALA A 1 90 ? 2.352 -8.903 -9.779 1.00 96.25 90 ALA A O 1
ATOM 736 N N . SER A 1 91 ? 0.613 -7.546 -10.180 1.00 95.62 91 SER A N 1
ATOM 737 C CA . SER A 1 91 ? -0.143 -8.497 -11.022 1.00 95.62 91 SER A CA 1
ATOM 738 C C . SER A 1 91 ? -0.194 -8.143 -12.512 1.00 95.62 91 SER A C 1
ATOM 740 O O . SER A 1 91 ? -0.736 -8.901 -13.309 1.00 95.62 91 SER A O 1
ATOM 742 N N . ARG A 1 92 ? 0.340 -6.987 -12.919 1.00 94.25 92 ARG A N 1
ATOM 743 C CA . ARG A 1 92 ? 0.432 -6.606 -14.335 1.00 94.25 92 ARG A CA 1
ATOM 744 C C . ARG A 1 92 ? 1.488 -7.430 -15.072 1.00 94.25 92 ARG A C 1
ATOM 746 O O . ARG A 1 92 ? 2.482 -7.841 -14.476 1.00 94.25 92 ARG A O 1
ATOM 753 N N . ASP A 1 93 ? 1.348 -7.498 -16.394 1.00 94.81 93 ASP A N 1
ATOM 754 C CA . ASP A 1 93 ? 2.381 -8.053 -17.265 1.00 94.81 93 ASP A CA 1
ATOM 755 C C . ASP A 1 93 ? 3.762 -7.408 -17.013 1.00 94.81 93 ASP A C 1
ATOM 757 O O . ASP A 1 93 ? 3.893 -6.184 -16.839 1.00 94.81 93 ASP A O 1
ATOM 761 N N . ALA A 1 94 ? 4.813 -8.227 -17.059 1.00 92.81 94 ALA A N 1
ATOM 762 C CA . ALA A 1 94 ? 6.185 -7.769 -16.882 1.00 92.81 94 ALA A CA 1
ATOM 763 C C . ALA A 1 94 ? 6.784 -7.291 -18.211 1.00 92.81 94 ALA A C 1
ATOM 765 O O . ALA A 1 94 ? 6.748 -7.999 -19.218 1.00 92.81 94 ALA A O 1
ATOM 766 N N . PHE A 1 95 ? 7.379 -6.096 -18.209 1.00 91.75 95 PHE A N 1
ATOM 767 C CA . PHE A 1 95 ? 8.154 -5.610 -19.351 1.00 91.75 95 PHE A CA 1
ATOM 768 C C . PHE A 1 95 ? 9.479 -6.369 -19.455 1.00 91.75 95 PHE A C 1
ATOM 770 O O . PHE A 1 95 ? 10.170 -6.562 -18.454 1.00 91.75 95 PHE A O 1
ATOM 777 N N . LEU A 1 96 ? 9.830 -6.762 -20.674 1.00 89.44 96 LEU A N 1
ATOM 778 C CA . LEU A 1 96 ? 11.104 -7.362 -21.052 1.00 89.44 96 LEU A CA 1
ATOM 779 C C . LEU A 1 96 ? 11.835 -6.430 -22.037 1.00 89.44 96 LEU A C 1
ATOM 781 O O . LEU A 1 96 ? 11.280 -5.431 -22.494 1.00 89.44 96 LEU A O 1
ATOM 785 N N . GLU A 1 97 ? 13.085 -6.751 -22.371 1.00 87.25 97 GLU A N 1
ATOM 786 C CA . GLU A 1 97 ? 13.864 -5.978 -23.346 1.00 87.25 97 GLU A CA 1
ATOM 787 C C . GLU A 1 97 ? 13.203 -5.953 -24.736 1.00 87.25 97 GLU A C 1
ATOM 789 O O . GLU A 1 97 ? 12.546 -6.910 -25.150 1.00 87.25 97 GLU A O 1
ATOM 794 N N . GLY A 1 98 ? 13.410 -4.858 -25.476 1.00 88.00 98 GLY A N 1
ATOM 795 C CA . GLY A 1 98 ? 12.931 -4.720 -26.856 1.00 88.00 98 GLY A CA 1
ATOM 796 C C . GLY A 1 98 ? 11.410 -4.606 -26.988 1.00 88.00 98 GLY A C 1
ATOM 797 O O . GLY A 1 98 ? 10.845 -5.186 -27.912 1.00 88.00 98 GLY A O 1
ATOM 798 N N . ASP A 1 99 ? 10.754 -3.900 -26.061 1.00 84.69 99 ASP A N 1
ATOM 799 C CA . ASP A 1 99 ? 9.293 -3.705 -26.007 1.00 84.69 99 ASP A CA 1
ATOM 800 C C . ASP A 1 99 ? 8.481 -5.012 -25.891 1.00 84.69 99 ASP A C 1
ATOM 802 O O . ASP A 1 99 ? 7.283 -5.063 -26.190 1.00 84.69 99 ASP A O 1
ATOM 806 N N . LEU A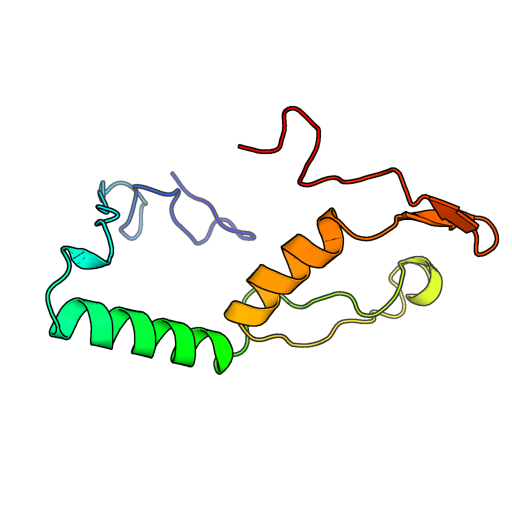 1 100 ? 9.127 -6.088 -25.435 1.00 93.31 100 LEU A N 1
ATOM 807 C CA . LEU A 1 100 ? 8.481 -7.367 -25.175 1.00 93.31 100 LEU A CA 1
ATOM 808 C C . LEU A 1 100 ? 7.767 -7.363 -23.820 1.00 93.31 100 LEU A C 1
ATOM 810 O O . LEU A 1 100 ? 8.092 -6.611 -22.901 1.00 93.31 100 LEU A O 1
ATOM 814 N N . VAL A 1 101 ? 6.778 -8.244 -23.691 1.00 94.19 101 VAL A N 1
ATOM 815 C CA . VAL A 1 101 ? 5.929 -8.348 -22.504 1.00 94.19 101 VAL A CA 1
ATOM 816 C C . VAL A 1 101 ? 5.741 -9.819 -22.140 1.00 94.19 101 VAL A C 1
ATOM 818 O O . VAL A 1 101 ? 5.352 -10.621 -22.992 1.00 94.19 101 VAL A O 1
ATOM 821 N N . TRP A 1 102 ? 5.989 -10.174 -20.879 1.00 94.19 102 TRP A N 1
ATOM 822 C CA . TRP A 1 102 ? 5.652 -11.481 -20.318 1.00 94.19 102 TRP A CA 1
ATOM 823 C C . TRP A 1 102 ? 4.310 -11.395 -19.590 1.00 94.19 102 TRP A C 1
ATOM 825 O O . TRP A 1 102 ? 4.185 -10.670 -18.606 1.00 94.19 102 TRP A O 1
ATOM 835 N N . ARG A 1 103 ? 3.312 -12.118 -20.107 1.00 93.88 103 ARG A N 1
ATOM 836 C CA . ARG A 1 103 ? 1.930 -12.104 -19.595 1.00 93.88 103 ARG A CA 1
ATOM 837 C C . ARG A 1 103 ? 1.635 -13.191 -18.567 1.00 93.88 103 ARG A C 1
ATOM 839 O O . ARG A 1 103 ? 0.797 -13.004 -17.701 1.00 93.88 103 ARG A O 1
ATOM 846 N N . ASP A 1 104 ? 2.339 -14.314 -18.650 1.00 91.50 104 ASP A N 1
ATOM 847 C CA . ASP A 1 104 ? 2.125 -15.467 -17.769 1.00 91.50 104 ASP A CA 1
ATOM 848 C C . ASP A 1 104 ? 2.969 -15.344 -16.486 1.00 91.50 104 ASP A C 1
ATOM 850 O O . ASP A 1 104 ? 3.711 -16.260 -16.124 1.00 91.50 104 ASP A O 1
ATOM 854 N N . VAL A 1 105 ? 2.927 -14.172 -15.847 1.00 93.00 105 VAL A N 1
ATOM 855 C CA . VAL A 1 105 ? 3.627 -13.884 -14.591 1.00 93.00 105 VAL A CA 1
ATOM 856 C C . VAL A 1 105 ? 2.752 -13.031 -13.684 1.00 93.00 105 VAL A C 1
ATOM 858 O O . VAL A 1 105 ? 2.204 -12.019 -14.106 1.00 93.00 105 VAL A O 1
ATOM 861 N N . ASP A 1 106 ? 2.661 -13.431 -12.419 1.00 95.38 106 ASP A N 1
ATOM 862 C CA . ASP A 1 106 ? 1.934 -12.705 -11.385 1.00 95.38 106 ASP A CA 1
ATOM 863 C C . ASP A 1 106 ? 2.710 -12.809 -10.063 1.00 95.38 106 ASP A C 1
ATOM 865 O O . ASP A 1 106 ? 3.026 -13.903 -9.595 1.00 95.38 106 ASP A O 1
ATOM 869 N N . PHE A 1 107 ? 3.071 -11.668 -9.470 1.00 94.81 107 PHE A N 1
ATOM 870 C CA . PHE A 1 107 ? 3.843 -11.619 -8.223 1.00 94.81 107 PHE A CA 1
ATOM 871 C C . PHE A 1 107 ? 2.960 -11.592 -6.969 1.00 94.81 107 PHE A C 1
ATOM 873 O O . PHE A 1 107 ? 3.486 -11.652 -5.856 1.00 94.81 107 PHE A O 1
ATOM 880 N N . ALA A 1 108 ? 1.641 -11.482 -7.126 1.00 95.69 108 ALA A N 1
ATOM 881 C CA . ALA A 1 108 ? 0.669 -11.466 -6.038 1.00 95.69 108 ALA A CA 1
ATOM 882 C C . ALA A 1 108 ? -0.208 -12.727 -5.996 1.00 95.69 108 ALA A C 1
ATOM 884 O O . ALA A 1 108 ? -0.782 -13.020 -4.947 1.00 95.69 108 ALA A O 1
ATOM 885 N N . HIS A 1 109 ? -0.311 -13.478 -7.094 1.00 95.56 109 HIS A N 1
ATOM 886 C CA . HIS A 1 109 ? -1.179 -14.651 -7.219 1.00 95.56 109 HIS A CA 1
ATOM 887 C C . HIS A 1 109 ? -0.427 -15.887 -7.738 1.00 95.56 109 HIS A C 1
ATOM 889 O O . HIS A 1 109 ? 0.765 -15.845 -8.019 1.00 95.56 109 HIS A O 1
ATOM 895 N N . GLU A 1 110 ? -1.133 -17.023 -7.795 1.00 93.00 110 GLU A N 1
ATOM 896 C CA . GLU A 1 110 ? -0.689 -18.285 -8.426 1.00 93.00 110 GLU A CA 1
ATOM 897 C C . GLU A 1 110 ? 0.624 -18.892 -7.888 1.00 93.00 110 GLU A C 1
ATOM 899 O O . GLU A 1 110 ? 1.187 -19.823 -8.463 1.00 93.00 110 GLU A O 1
ATOM 904 N N . ALA A 1 111 ? 1.080 -18.425 -6.725 1.00 90.56 111 ALA A N 1
ATOM 905 C CA . ALA A 1 111 ? 2.321 -18.844 -6.088 1.00 90.56 111 ALA A CA 1
ATOM 906 C C . ALA A 1 111 ? 2.203 -18.827 -4.546 1.00 90.56 111 ALA A C 1
ATOM 908 O O . ALA A 1 111 ? 1.254 -18.262 -3.994 1.00 90.56 111 ALA A O 1
ATOM 909 N N . PRO A 1 112 ? 3.171 -19.410 -3.806 1.00 95.69 112 PRO A N 1
ATOM 910 C CA . PRO A 1 112 ? 3.117 -19.504 -2.341 1.00 95.69 112 PRO A CA 1
ATOM 911 C C . PRO A 1 112 ? 3.037 -18.169 -1.587 1.00 95.69 112 PRO A C 1
ATOM 913 O O . PRO A 1 112 ? 2.687 -18.166 -0.412 1.00 95.69 112 PRO A O 1
ATOM 916 N N . ALA A 1 113 ? 3.364 -17.050 -2.238 1.00 94.56 113 ALA A N 1
ATOM 917 C CA . ALA A 1 113 ? 3.327 -15.715 -1.644 1.00 94.56 113 ALA A CA 1
ATOM 918 C C . ALA A 1 113 ? 1.917 -15.082 -1.592 1.00 94.56 113 ALA A C 1
ATOM 920 O O . ALA A 1 113 ? 1.796 -13.934 -1.181 1.00 94.56 113 ALA A O 1
ATOM 921 N N . PHE A 1 114 ? 0.864 -15.803 -2.000 1.00 95.19 114 PHE A N 1
ATOM 922 C CA . PHE A 1 114 ? -0.506 -15.276 -2.075 1.00 95.19 114 PHE A CA 1
ATOM 923 C C . PHE A 1 114 ? -1.123 -14.866 -0.717 1.00 95.19 114 PHE A C 1
ATOM 925 O O . PHE A 1 114 ? -1.944 -13.949 -0.684 1.00 95.19 114 PHE A O 1
ATOM 932 N N . VAL A 1 115 ? -0.778 -15.542 0.391 1.00 87.69 115 VAL A N 1
ATOM 933 C CA . VAL A 1 115 ? -1.451 -15.392 1.708 1.00 87.69 115 VAL A CA 1
ATOM 934 C C . VAL A 1 115 ? -0.629 -14.687 2.778 1.00 87.69 115 VAL A C 1
ATOM 936 O O . VAL A 1 115 ? 0.591 -14.939 2.870 1.00 87.69 115 VAL A O 1
#

Organism: Scinax ruber (NCBI:txid192740)

Sequence (115 aa):
NFMGYNCGECKFGFTGPNCTVRRTMIRKEIFRMTTAEKEKFIAYLNLAKRTISQDFVIATGTYEQMSNGSNPLFADINVYDLFTWIHYYASRDAFLEGDLVWRDVDFAHEAPAFV

pLDDT: mean 96.14, std 2.74, range [84.69, 98.75]